Protein AF-A0A290HTB4-F1 (afdb_monomer_lite)

Sequence (176 aa):
MSSVKIPLIHELYLEAERIEIPENRIIPTEVSNYGKVLKAQLLVKSRDHFILEAISWGNTRLVSGFFIHHFHEIIIAYVHNRLRSEQEHLILNKKEGYGVKLYYGKIKEHDLLMEVYDLKTNSFVFTQSFSKLECCIIVRVLNNYLHKGEIKEEDYFPGDVKCNYSGKSFTLRIPE

Foldseek 3Di:
DDWDWDDLDDQKTWTWDWDFPPAWDWAQPDADPVGHRPDTDIPHRDPTAIATAAIARNPATADGFPCLVVVLVVLVCLLVVNADQVDKWWKDQLVVQWHKIWHADPDDARWIWIWIGGNVVRDTHTDDTHHSVSSVSSNVVSVVNVVRYHGDHDPDDWDRIWTDRPNDIDTDDDDD

Structure (mmCIF, N/CA/C/O backbone):
data_AF-A0A290HTB4-F1
#
_entry.id   AF-A0A290HTB4-F1
#
loop_
_atom_site.group_PDB
_atom_site.id
_atom_site.type_symbol
_atom_site.label_atom_id
_atom_site.label_alt_id
_atom_site.label_comp_id
_atom_site.label_asym_id
_atom_site.label_entity_id
_atom_site.label_seq_id
_atom_site.pdbx_PDB_ins_code
_atom_site.Cartn_x
_atom_site.Cartn_y
_atom_site.Cartn_z
_atom_site.occupancy
_atom_site.B_iso_or_equiv
_atom_site.auth_seq_id
_atom_site.auth_comp_id
_atom_site.auth_asym_id
_atom_site.auth_atom_id
_atom_site.pdbx_PDB_model_num
ATOM 1 N N . MET A 1 1 ? 12.985 -11.654 -14.225 1.00 55.59 1 MET A N 1
ATOM 2 C CA . MET A 1 1 ? 13.421 -10.452 -13.485 1.00 55.59 1 MET A CA 1
ATOM 3 C C . MET A 1 1 ? 13.142 -10.697 -12.008 1.00 55.59 1 MET A C 1
ATOM 5 O O . MET A 1 1 ? 12.208 -11.432 -11.715 1.00 55.59 1 MET A O 1
ATOM 9 N N . SER A 1 2 ? 13.987 -10.220 -11.091 1.00 69.25 2 SER A N 1
ATOM 10 C CA . SER A 1 2 ? 13.800 -10.440 -9.648 1.00 69.25 2 SER A CA 1
ATOM 11 C C . SER A 1 2 ? 13.013 -9.283 -9.033 1.00 69.25 2 SER A C 1
ATOM 13 O O . SER A 1 2 ? 13.444 -8.136 -9.160 1.00 69.25 2 SER A O 1
ATOM 15 N N . SER A 1 3 ? 11.904 -9.585 -8.354 1.00 84.00 3 SER A N 1
ATOM 16 C CA . SER A 1 3 ? 11.158 -8.597 -7.566 1.00 84.00 3 SER A CA 1
ATOM 17 C C . SER A 1 3 ? 12.040 -8.066 -6.427 1.00 84.00 3 SER A C 1
ATOM 19 O O . SER A 1 3 ? 12.763 -8.825 -5.773 1.00 84.00 3 SER A O 1
ATOM 21 N N . VAL A 1 4 ? 12.027 -6.752 -6.224 1.00 89.75 4 VAL A N 1
ATOM 22 C CA . VAL A 1 4 ? 12.734 -6.037 -5.162 1.00 89.75 4 VAL A CA 1
ATOM 23 C C . VAL A 1 4 ? 11.735 -5.562 -4.110 1.00 89.75 4 VAL A C 1
ATOM 25 O O . VAL A 1 4 ? 10.663 -5.058 -4.437 1.00 89.75 4 VAL A O 1
ATOM 28 N N . LYS A 1 5 ? 12.105 -5.695 -2.831 1.00 92.50 5 LYS A N 1
ATOM 29 C CA . LYS A 1 5 ? 11.347 -5.138 -1.702 1.00 92.50 5 LYS A CA 1
ATOM 30 C C . LYS A 1 5 ? 11.944 -3.801 -1.296 1.00 92.50 5 LYS A C 1
ATOM 32 O O . LYS A 1 5 ? 13.036 -3.739 -0.733 1.00 92.50 5 LYS A O 1
ATOM 37 N N . ILE A 1 6 ? 11.226 -2.729 -1.590 1.00 93.06 6 ILE A N 1
ATOM 38 C CA . ILE A 1 6 ? 11.621 -1.363 -1.269 1.00 93.06 6 ILE A CA 1
ATOM 39 C C . ILE A 1 6 ? 10.981 -0.990 0.075 1.00 93.06 6 ILE A C 1
ATOM 41 O O . ILE A 1 6 ? 9.754 -0.966 0.163 1.00 93.06 6 ILE A O 1
ATOM 45 N N . PRO A 1 7 ? 11.755 -0.692 1.131 1.00 93.81 7 PRO A N 1
ATOM 46 C CA . PRO A 1 7 ? 11.183 -0.342 2.427 1.00 93.81 7 PRO A CA 1
ATOM 47 C C . PRO A 1 7 ? 10.454 1.004 2.358 1.00 93.81 7 PRO A C 1
ATOM 49 O O . PRO A 1 7 ? 11.027 2.010 1.933 1.00 93.81 7 PRO A O 1
ATOM 52 N N . LEU A 1 8 ? 9.196 1.021 2.803 1.00 94.44 8 LEU A N 1
ATOM 53 C CA . LEU A 1 8 ? 8.434 2.246 3.041 1.00 94.44 8 LEU A CA 1
ATOM 54 C C . LEU A 1 8 ? 8.674 2.729 4.476 1.00 94.44 8 LEU A C 1
ATOM 56 O O . LEU A 1 8 ? 9.119 3.860 4.671 1.00 94.44 8 LEU A O 1
ATOM 60 N N . ILE A 1 9 ? 8.418 1.863 5.463 1.00 93.81 9 ILE A N 1
ATOM 61 C CA . ILE A 1 9 ? 8.751 2.034 6.887 1.00 93.81 9 ILE A CA 1
ATOM 62 C C . ILE A 1 9 ? 8.526 0.710 7.633 1.00 93.81 9 ILE A C 1
ATOM 64 O O . ILE A 1 9 ? 7.659 -0.054 7.225 1.00 93.81 9 I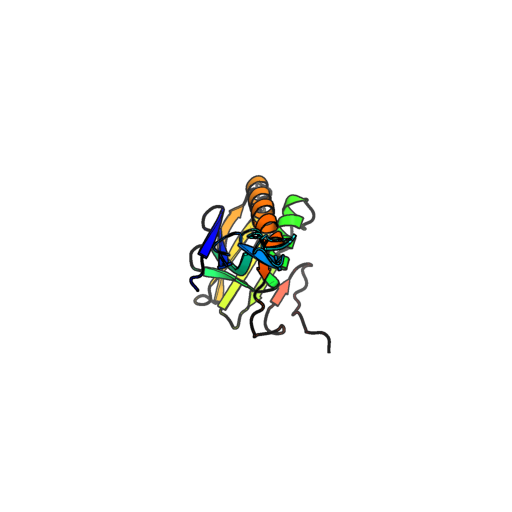LE A O 1
ATOM 68 N N . HIS A 1 10 ? 9.224 0.450 8.745 1.00 92.19 10 HIS A N 1
ATOM 69 C CA . HIS A 1 10 ? 9.074 -0.800 9.516 1.00 92.19 10 HIS A CA 1
ATOM 70 C C . HIS A 1 10 ? 9.180 -2.031 8.598 1.00 92.19 10 HIS A C 1
ATOM 72 O O . HIS A 1 10 ? 10.113 -2.117 7.800 1.00 92.19 10 HIS A O 1
ATOM 78 N N . GLU A 1 11 ? 8.216 -2.951 8.678 1.00 94.81 11 GLU A N 1
ATOM 79 C CA . GLU A 1 11 ? 8.077 -4.093 7.770 1.00 94.81 11 GLU A CA 1
ATOM 80 C C . GLU A 1 11 ? 7.132 -3.808 6.588 1.00 94.81 11 GLU A C 1
ATOM 82 O O . GLU A 1 11 ? 6.740 -4.731 5.880 1.00 94.81 11 GLU A O 1
ATOM 87 N N . LEU A 1 12 ? 6.739 -2.554 6.353 1.00 97.50 12 LEU A N 1
ATOM 88 C CA . LEU A 1 12 ? 5.937 -2.165 5.196 1.00 97.50 12 LEU A CA 1
ATOM 89 C C . LEU A 1 12 ? 6.849 -1.991 3.975 1.00 97.50 12 LEU A C 1
ATOM 91 O O . LEU A 1 12 ? 7.690 -1.086 3.938 1.00 97.50 12 LEU A O 1
ATOM 95 N N . TYR A 1 13 ? 6.651 -2.821 2.956 1.00 97.50 13 TYR A N 1
ATOM 96 C CA . TYR A 1 13 ? 7.434 -2.825 1.724 1.00 97.50 13 TYR A CA 1
ATOM 97 C C . TYR A 1 13 ? 6.566 -2.529 0.500 1.00 97.50 13 TYR A C 1
ATOM 99 O O . TYR A 1 13 ? 5.399 -2.906 0.430 1.00 97.50 13 TYR A O 1
ATOM 107 N N . LEU A 1 14 ? 7.174 -1.879 -0.488 1.00 95.94 14 LEU A N 1
ATOM 108 C CA . LEU A 1 14 ? 6.699 -1.810 -1.863 1.00 95.94 14 LEU A CA 1
ATOM 109 C C . LEU A 1 14 ? 7.435 -2.887 -2.671 1.00 95.94 14 LEU A C 1
ATOM 111 O O . LEU A 1 14 ? 8.662 -2.855 -2.773 1.00 95.94 14 LEU A O 1
ATOM 115 N N . GLU A 1 15 ? 6.690 -3.845 -3.210 1.00 94.94 15 GLU A N 1
ATOM 116 C CA . GLU A 1 15 ? 7.184 -4.889 -4.109 1.00 94.94 15 GLU A CA 1
ATOM 117 C C . GLU A 1 15 ? 7.177 -4.349 -5.537 1.00 94.94 15 GLU A C 1
ATOM 119 O O . GLU A 1 15 ? 6.158 -3.831 -6.004 1.00 94.94 15 GLU A O 1
ATOM 124 N N . ALA A 1 16 ? 8.314 -4.433 -6.220 1.00 92.62 16 ALA A N 1
ATOM 125 C CA . ALA A 1 16 ? 8.442 -3.936 -7.582 1.00 92.62 16 ALA A CA 1
ATOM 126 C C . ALA A 1 16 ? 9.468 -4.731 -8.388 1.00 92.62 16 ALA A C 1
ATOM 128 O O . ALA A 1 16 ? 10.458 -5.206 -7.843 1.00 92.62 16 ALA A O 1
ATOM 129 N N . GLU A 1 17 ? 9.320 -4.792 -9.705 1.00 89.38 17 GLU A N 1
ATOM 130 C CA . GLU A 1 17 ? 10.419 -5.166 -10.592 1.00 89.38 17 GLU A CA 1
ATOM 131 C C . GLU A 1 17 ? 11.222 -3.909 -10.949 1.00 89.38 17 GLU A C 1
ATOM 133 O O . GLU A 1 17 ? 10.670 -2.907 -11.410 1.00 89.38 17 GLU A O 1
ATOM 138 N N . ARG A 1 18 ? 12.542 -3.939 -10.735 1.00 80.81 18 ARG A N 1
ATOM 139 C CA . ARG A 1 18 ? 13.428 -2.842 -11.144 1.00 80.81 18 ARG A CA 1
ATOM 140 C C . ARG A 1 18 ? 13.915 -3.086 -12.567 1.00 80.81 18 ARG A C 1
ATOM 142 O O . ARG A 1 18 ? 14.639 -4.051 -12.813 1.00 80.81 18 ARG A O 1
ATOM 149 N N . ILE A 1 19 ? 13.577 -2.180 -13.478 1.00 69.31 19 ILE A N 1
ATOM 150 C CA . ILE A 1 19 ? 14.121 -2.164 -14.834 1.00 69.31 19 ILE A CA 1
ATOM 151 C C . ILE A 1 19 ? 15.304 -1.199 -14.850 1.00 69.31 19 ILE A C 1
ATOM 153 O O . ILE A 1 19 ? 15.148 0.024 -14.879 1.00 69.31 19 ILE A O 1
ATOM 157 N N . GLU A 1 20 ? 16.512 -1.758 -14.809 1.00 63.22 20 GLU A N 1
ATOM 158 C CA . GLU A 1 20 ? 17.732 -0.985 -15.018 1.00 63.22 20 GLU A CA 1
ATOM 159 C C . GLU A 1 20 ? 17.990 -0.817 -16.519 1.00 63.22 20 GLU A C 1
ATOM 161 O O . GLU A 1 20 ? 18.177 -1.792 -17.245 1.00 63.22 20 GLU A O 1
ATOM 166 N N . ILE A 1 21 ? 18.051 0.432 -16.986 1.00 60.88 21 ILE A N 1
ATOM 167 C CA . ILE A 1 21 ? 18.647 0.745 -18.288 1.00 60.88 21 ILE A CA 1
ATOM 168 C C . ILE A 1 21 ? 20.165 0.846 -18.060 1.00 60.88 21 ILE A C 1
ATOM 170 O O . ILE A 1 21 ? 20.589 1.705 -17.275 1.00 60.88 21 ILE A O 1
ATOM 174 N N . PRO A 1 22 ? 20.990 -0.024 -18.678 1.00 55.06 22 PRO A N 1
ATOM 175 C CA . PRO A 1 22 ? 22.385 -0.178 -18.280 1.00 55.06 22 PRO A CA 1
ATOM 176 C C . PRO A 1 22 ? 23.208 1.101 -18.477 1.00 55.06 22 PRO A C 1
ATOM 178 O O . PRO A 1 22 ? 23.829 1.550 -17.517 1.00 55.06 22 PRO A O 1
ATOM 181 N N . GLU A 1 23 ? 23.163 1.756 -19.646 1.00 62.62 23 GLU A N 1
ATOM 182 C CA . GLU A 1 23 ? 24.004 2.936 -19.918 1.00 62.62 23 GLU A CA 1
ATOM 183 C C . GLU A 1 23 ? 23.367 3.952 -20.882 1.00 62.62 23 GLU A C 1
ATOM 185 O O . GLU A 1 23 ? 22.561 3.598 -21.746 1.00 62.62 23 GLU A O 1
ATOM 190 N N . ASN A 1 24 ? 23.771 5.226 -20.748 1.00 66.38 24 ASN A N 1
ATOM 191 C CA . ASN A 1 24 ? 23.500 6.261 -21.750 1.00 66.38 24 ASN A CA 1
ATOM 192 C C . ASN A 1 24 ? 24.174 5.863 -23.070 1.00 66.38 24 ASN A C 1
ATOM 194 O O . ASN A 1 24 ? 25.380 5.618 -23.089 1.00 66.38 24 ASN A O 1
ATOM 198 N N . ARG A 1 25 ? 23.446 5.880 -24.187 1.00 74.25 25 ARG A N 1
ATOM 199 C CA . ARG A 1 25 ? 24.002 5.576 -25.509 1.00 74.25 25 ARG A CA 1
ATOM 200 C C . ARG A 1 25 ? 23.766 6.724 -26.476 1.00 74.25 25 ARG A C 1
ATOM 202 O O . ARG A 1 25 ? 22.645 7.189 -26.650 1.00 74.25 25 ARG A O 1
ATOM 209 N N . ILE A 1 26 ? 24.824 7.148 -27.157 1.00 76.38 26 ILE A N 1
ATOM 210 C CA . ILE A 1 26 ? 24.718 8.043 -28.310 1.00 76.38 26 ILE A CA 1
ATOM 211 C C . ILE A 1 26 ? 24.569 7.159 -29.546 1.00 76.38 26 ILE A C 1
ATOM 213 O O . ILE A 1 26 ? 25.462 6.369 -29.854 1.00 76.38 26 ILE A O 1
ATOM 217 N N . ILE A 1 27 ? 23.439 7.268 -30.238 1.00 82.25 27 ILE A N 1
ATOM 218 C CA . ILE A 1 27 ? 23.210 6.601 -31.520 1.00 82.25 27 ILE A CA 1
ATOM 219 C C . ILE A 1 27 ? 23.362 7.657 -32.616 1.00 82.25 27 ILE A C 1
ATOM 221 O O . ILE A 1 27 ? 22.513 8.545 -32.707 1.00 82.25 27 ILE A O 1
ATOM 225 N N . PRO A 1 28 ? 24.423 7.605 -33.440 1.00 84.12 28 PRO A N 1
ATOM 226 C CA . PRO A 1 28 ? 24.541 8.476 -34.601 1.00 84.12 28 PRO A CA 1
ATOM 227 C C . PRO A 1 28 ? 23.338 8.280 -35.525 1.00 84.12 28 PRO A C 1
ATOM 229 O O . PRO A 1 28 ? 23.045 7.162 -35.937 1.00 84.12 28 PRO A O 1
ATOM 232 N N . THR A 1 29 ? 22.645 9.366 -35.841 1.00 85.75 29 THR A N 1
ATOM 233 C CA . THR A 1 29 ? 21.538 9.385 -36.807 1.00 85.75 29 THR A CA 1
ATOM 234 C C . THR A 1 29 ? 21.974 9.981 -38.141 1.00 85.75 29 THR A C 1
ATOM 236 O O . THR A 1 29 ? 21.335 9.739 -39.158 1.00 85.75 29 THR A O 1
ATOM 239 N N . GLU A 1 30 ? 23.086 10.719 -38.157 1.00 89.44 30 GLU A N 1
ATOM 240 C CA . GLU A 1 30 ? 23.691 11.271 -39.364 1.00 89.44 30 GLU A CA 1
ATOM 241 C C . GLU A 1 30 ? 25.215 11.307 -39.206 1.00 89.44 30 GLU A C 1
ATOM 243 O O . GLU A 1 30 ? 25.734 11.801 -38.199 1.00 89.44 30 GLU A O 1
ATOM 248 N N . VAL A 1 31 ? 25.944 10.794 -40.198 1.00 82.94 31 VAL A N 1
ATOM 249 C CA . VAL A 1 31 ? 27.413 10.730 -40.211 1.00 82.94 31 VAL A CA 1
ATOM 250 C C . VAL A 1 31 ? 27.912 11.295 -41.539 1.00 82.94 31 VAL A C 1
ATOM 252 O O . VAL A 1 31 ? 27.332 11.024 -42.586 1.00 82.94 31 VAL A O 1
ATOM 255 N N . SER A 1 32 ? 28.970 12.104 -41.504 1.00 85.81 32 SER A N 1
ATOM 256 C CA . SER A 1 32 ? 29.587 12.670 -42.703 1.00 85.81 32 SER A CA 1
ATOM 257 C C . SER A 1 32 ? 30.335 11.610 -43.514 1.00 85.81 32 SER A C 1
ATOM 259 O O . SER A 1 32 ? 30.724 10.564 -42.995 1.00 85.81 32 SER A O 1
ATOM 261 N N . ASN A 1 33 ? 30.662 11.943 -44.766 1.00 81.81 33 ASN A N 1
ATOM 262 C CA . ASN A 1 33 ? 31.468 11.100 -45.661 1.00 81.81 33 ASN A CA 1
ATOM 263 C C . ASN A 1 33 ? 32.876 10.767 -45.118 1.00 81.81 33 ASN A C 1
ATOM 265 O O . ASN A 1 33 ? 33.537 9.878 -45.643 1.00 81.81 33 ASN A O 1
ATOM 269 N N . TYR A 1 34 ? 33.334 11.463 -44.071 1.00 87.12 34 TYR A N 1
ATOM 270 C CA . TYR A 1 34 ? 34.625 11.242 -43.407 1.00 87.12 34 TYR A CA 1
ATOM 271 C C . TYR A 1 34 ? 34.479 10.574 -42.028 1.00 87.12 34 TYR A C 1
ATOM 273 O O . TYR A 1 34 ? 35.409 10.601 -41.226 1.00 87.12 34 TYR A O 1
ATOM 281 N N . GLY A 1 35 ? 33.303 10.020 -41.711 1.00 77.81 35 GLY A N 1
ATOM 282 C CA . GLY A 1 35 ? 33.051 9.298 -40.460 1.00 77.81 35 GLY A CA 1
ATOM 283 C C . GLY A 1 35 ? 32.764 10.185 -39.244 1.00 77.81 35 GLY A C 1
ATOM 284 O O . GLY A 1 35 ? 32.670 9.683 -38.126 1.00 77.81 35 GLY A O 1
ATOM 285 N N . LYS A 1 36 ? 32.599 11.503 -39.425 1.00 86.25 36 LYS A N 1
ATOM 286 C CA . LYS A 1 36 ? 32.270 12.418 -38.322 1.00 86.25 36 LYS A CA 1
ATOM 287 C C . LYS A 1 36 ? 30.765 12.403 -38.066 1.00 86.25 36 LYS A C 1
ATOM 289 O O . LYS A 1 36 ? 29.993 12.694 -38.972 1.00 86.25 36 LYS A O 1
ATOM 294 N N . VAL A 1 37 ? 30.344 12.119 -36.835 1.00 83.44 37 VAL A N 1
ATOM 295 C CA . VAL A 1 37 ? 28.930 12.203 -36.430 1.00 83.44 37 VAL A CA 1
ATOM 296 C C . VAL A 1 37 ? 28.446 13.652 -36.570 1.00 83.44 37 VAL A C 1
ATOM 298 O O . VAL A 1 37 ? 29.007 14.554 -35.948 1.00 83.44 37 VAL A O 1
ATOM 301 N N . LEU A 1 38 ? 27.438 13.874 -37.414 1.00 86.44 38 LEU A N 1
ATOM 302 C CA . LEU A 1 38 ? 26.816 15.179 -37.669 1.00 86.44 38 LEU A CA 1
ATOM 303 C C . LEU A 1 38 ? 25.557 15.374 -36.818 1.00 86.44 38 LEU A C 1
ATOM 305 O O . LEU A 1 38 ? 25.329 16.468 -36.303 1.00 86.44 38 LEU A O 1
ATOM 309 N N . LYS A 1 39 ? 24.771 14.308 -36.629 1.00 84.75 39 LYS A N 1
ATOM 310 C CA . LYS A 1 39 ? 23.633 14.260 -35.704 1.00 84.75 39 LYS A CA 1
ATOM 311 C C . LYS A 1 39 ? 23.599 12.923 -34.983 1.00 84.75 39 LYS A C 1
ATOM 313 O O . LYS A 1 39 ? 23.982 11.889 -35.531 1.00 84.75 39 LYS A O 1
ATOM 318 N N . ALA A 1 40 ? 23.118 12.946 -33.750 1.00 85.75 40 ALA A N 1
ATOM 319 C CA . ALA A 1 40 ? 22.896 11.747 -32.969 1.00 85.75 40 ALA A CA 1
ATOM 320 C C . ALA A 1 40 ? 21.645 11.885 -32.110 1.00 85.75 40 ALA A C 1
ATOM 322 O O . ALA A 1 40 ? 21.278 12.983 -31.690 1.00 85.75 40 ALA A O 1
ATOM 323 N N . GLN A 1 41 ? 21.026 10.750 -31.821 1.00 79.12 41 GLN A N 1
ATOM 324 C CA . GLN A 1 41 ? 20.036 10.616 -30.773 1.00 79.12 41 GLN A CA 1
ATOM 325 C C . GLN A 1 41 ? 20.750 10.205 -29.486 1.00 79.12 41 GLN A C 1
ATOM 327 O O . GLN A 1 41 ? 21.478 9.211 -29.449 1.00 79.12 41 GLN A O 1
ATOM 332 N N . LEU A 1 42 ? 20.547 10.978 -28.423 1.00 76.38 42 LEU A N 1
ATOM 333 C CA . LEU A 1 42 ? 21.003 10.616 -27.090 1.00 76.38 42 LEU A CA 1
ATOM 334 C C . LEU A 1 42 ? 19.921 9.762 -26.425 1.00 76.38 42 LEU A C 1
ATOM 336 O O . LEU A 1 42 ? 18.880 10.276 -26.020 1.00 76.38 42 LEU A O 1
ATOM 340 N N . LEU A 1 43 ? 20.173 8.462 -26.299 1.00 63.12 43 LEU A N 1
ATOM 341 C CA . LEU A 1 43 ? 19.429 7.606 -25.385 1.00 63.12 43 LEU A CA 1
ATOM 342 C C . LEU A 1 43 ? 20.018 7.813 -23.996 1.00 63.12 43 LEU A C 1
ATOM 344 O O . LEU A 1 43 ? 21.031 7.218 -23.633 1.00 63.12 43 LEU A O 1
ATOM 348 N N . VAL A 1 44 ? 19.417 8.714 -23.232 1.00 64.75 44 VAL A N 1
ATOM 349 C CA . VAL A 1 44 ? 19.750 8.867 -21.818 1.00 64.75 44 VAL A CA 1
ATOM 350 C C . VAL A 1 44 ? 19.109 7.700 -21.074 1.00 64.75 44 VAL A C 1
ATOM 352 O O . VAL A 1 44 ? 17.929 7.425 -21.281 1.00 64.75 44 VAL A O 1
ATOM 355 N N . LYS A 1 45 ? 19.861 7.050 -20.186 1.00 63.41 45 LYS A N 1
ATOM 356 C CA . LYS A 1 45 ? 19.355 6.314 -19.031 1.00 63.41 45 LYS A CA 1
ATOM 357 C C . LYS A 1 45 ? 18.383 7.236 -18.308 1.00 63.41 45 LYS A C 1
ATOM 359 O O . LYS A 1 45 ? 18.767 8.053 -17.469 1.00 63.41 45 LYS A O 1
ATOM 364 N N . SER A 1 46 ? 17.112 7.160 -18.680 1.00 61.34 46 SER A N 1
ATOM 365 C CA . SER A 1 46 ? 16.066 7.721 -17.851 1.00 61.34 46 SER A CA 1
ATOM 366 C C . SER A 1 46 ? 16.091 6.967 -16.527 1.00 61.34 46 SER A C 1
ATOM 368 O O . SER A 1 46 ? 16.570 5.834 -16.452 1.00 61.34 46 SER A O 1
ATOM 370 N N . ARG A 1 47 ? 15.652 7.660 -15.476 1.00 60.09 47 ARG A N 1
ATOM 371 C CA . ARG A 1 47 ? 15.591 7.181 -14.089 1.00 60.09 47 ARG A CA 1
ATOM 372 C C . ARG A 1 47 ? 15.170 5.713 -14.027 1.00 60.09 47 ARG A C 1
ATOM 374 O O . ARG A 1 47 ? 14.367 5.295 -14.854 1.00 60.09 47 ARG A O 1
ATOM 381 N N . ASP A 1 48 ? 15.681 4.992 -13.025 1.00 65.56 48 ASP A N 1
ATOM 382 C CA . ASP A 1 48 ? 15.223 3.638 -12.705 1.00 65.56 48 ASP A CA 1
ATOM 383 C C . ASP A 1 48 ? 13.7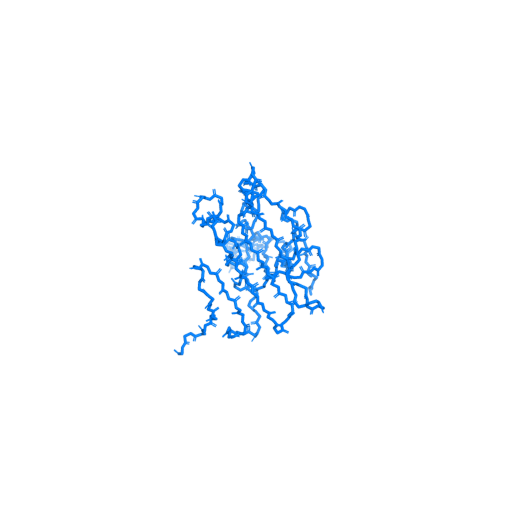01 3.569 -12.846 1.00 65.56 48 ASP A C 1
ATOM 385 O O . ASP A 1 48 ? 12.982 4.319 -12.175 1.00 65.56 48 ASP A O 1
ATOM 389 N N . HIS A 1 49 ? 13.247 2.731 -13.774 1.00 77.56 49 HIS A N 1
ATOM 390 C CA . HIS A 1 49 ? 11.836 2.484 -13.991 1.00 77.56 49 HIS A CA 1
ATOM 391 C C . HIS A 1 49 ? 11.442 1.296 -13.120 1.00 77.56 49 HIS A C 1
ATOM 393 O O . HIS A 1 49 ? 12.159 0.292 -13.056 1.00 77.56 49 HIS A O 1
ATOM 399 N N . PHE A 1 50 ? 10.320 1.428 -12.425 1.00 85.44 50 PHE A N 1
ATOM 400 C CA . PHE A 1 50 ? 9.809 0.394 -11.537 1.00 85.44 50 PHE A CA 1
ATOM 401 C C . PHE A 1 50 ? 8.468 -0.095 -12.059 1.00 85.44 50 PHE A C 1
ATOM 403 O O . PHE A 1 50 ? 7.587 0.714 -12.327 1.00 85.44 50 PHE A O 1
ATOM 410 N N . ILE A 1 51 ? 8.302 -1.406 -12.149 1.00 90.25 51 ILE A N 1
ATOM 411 C CA . ILE A 1 51 ? 6.986 -2.015 -12.310 1.00 90.25 51 ILE A CA 1
ATOM 412 C C . ILE A 1 51 ? 6.503 -2.362 -10.905 1.00 90.25 51 ILE A C 1
ATOM 414 O O . ILE A 1 51 ? 7.038 -3.270 -10.277 1.00 90.25 51 ILE A O 1
ATOM 418 N N . LEU A 1 52 ? 5.558 -1.593 -10.377 1.00 93.44 52 LEU A N 1
ATOM 419 C CA . LEU A 1 52 ? 5.035 -1.742 -9.022 1.00 93.44 52 LEU A CA 1
ATOM 420 C C . LEU A 1 52 ? 4.024 -2.886 -8.986 1.00 93.44 52 LEU A C 1
ATOM 422 O O . LEU A 1 52 ? 3.054 -2.873 -9.738 1.00 93.44 52 LEU A O 1
ATOM 426 N N . GLU A 1 53 ? 4.238 -3.857 -8.106 1.00 92.75 53 GLU A N 1
ATOM 427 C CA . GLU A 1 53 ? 3.432 -5.079 -8.055 1.00 92.75 53 GLU A CA 1
ATOM 428 C C . GLU A 1 53 ? 2.457 -5.055 -6.878 1.00 92.75 53 GLU A C 1
ATOM 430 O O . GLU A 1 53 ? 1.258 -5.282 -7.043 1.00 92.75 53 GLU A O 1
ATOM 435 N N . ALA A 1 54 ? 2.963 -4.774 -5.676 1.00 94.75 54 ALA A N 1
ATOM 436 C CA . ALA A 1 54 ? 2.183 -4.873 -4.452 1.00 94.75 54 ALA A CA 1
ATOM 437 C C . ALA A 1 54 ? 2.749 -4.017 -3.317 1.00 94.75 54 ALA A C 1
ATOM 439 O O . ALA A 1 54 ? 3.906 -3.604 -3.330 1.00 94.75 54 ALA A O 1
ATOM 440 N N . ILE A 1 55 ? 1.935 -3.805 -2.286 1.00 96.94 55 ILE A N 1
ATOM 441 C CA . ILE A 1 55 ? 2.406 -3.398 -0.961 1.00 96.94 55 ILE A CA 1
ATOM 442 C C . ILE A 1 55 ? 2.256 -4.598 -0.031 1.00 96.94 55 ILE A C 1
ATOM 444 O O . ILE A 1 55 ? 1.208 -5.250 -0.023 1.00 96.94 55 ILE A O 1
ATOM 448 N N . SER A 1 56 ? 3.288 -4.881 0.757 1.00 97.00 56 SER A N 1
ATOM 449 C CA . SER A 1 56 ? 3.325 -5.987 1.715 1.00 97.00 56 SER A CA 1
ATOM 450 C C . SER A 1 56 ? 3.733 -5.534 3.113 1.00 97.00 56 SER A C 1
ATOM 452 O O . SER A 1 56 ? 4.427 -4.535 3.285 1.00 97.00 56 SER A O 1
ATOM 454 N N . TRP A 1 57 ? 3.293 -6.286 4.121 1.00 96.56 57 TRP A N 1
ATOM 455 C CA . TRP A 1 57 ? 3.821 -6.244 5.479 1.00 96.56 57 TRP A CA 1
ATOM 456 C C . TRP A 1 57 ? 4.612 -7.528 5.742 1.00 96.56 57 TRP A C 1
ATOM 458 O O . TRP A 1 57 ? 4.046 -8.627 5.749 1.00 96.56 57 TRP A O 1
ATOM 468 N N . GLY A 1 58 ? 5.929 -7.417 5.896 1.00 93.81 58 GLY A N 1
ATOM 469 C CA . GLY A 1 58 ? 6.832 -8.562 5.962 1.00 93.81 58 GLY A CA 1
ATOM 470 C C . GLY A 1 58 ? 6.767 -9.392 4.675 1.00 93.81 58 GLY A C 1
ATOM 471 O O . GLY A 1 58 ? 7.245 -8.979 3.615 1.00 93.81 58 GLY A O 1
ATOM 472 N N . ASN A 1 59 ? 6.167 -10.581 4.765 1.00 91.75 59 ASN A N 1
ATOM 473 C CA . ASN A 1 59 ? 5.909 -11.469 3.623 1.00 91.75 59 ASN A CA 1
ATOM 474 C C . ASN A 1 59 ? 4.424 -11.565 3.246 1.00 91.75 59 ASN A C 1
ATOM 476 O O . ASN A 1 59 ? 4.074 -12.325 2.345 1.00 91.75 59 ASN A O 1
ATOM 480 N N . THR A 1 60 ? 3.558 -10.809 3.919 1.00 93.69 60 THR A N 1
ATOM 481 C CA . THR A 1 60 ? 2.116 -10.824 3.687 1.00 93.69 60 THR A CA 1
ATOM 482 C C . THR A 1 60 ? 1.739 -9.689 2.753 1.00 93.69 60 THR A C 1
ATOM 484 O O . THR A 1 60 ? 1.972 -8.520 3.056 1.00 93.69 60 THR A O 1
ATOM 487 N N . ARG A 1 61 ? 1.135 -10.015 1.612 1.00 94.06 61 ARG A N 1
ATOM 488 C CA . ARG A 1 61 ? 0.598 -9.013 0.687 1.00 94.06 61 ARG A CA 1
ATOM 489 C C . ARG A 1 61 ? -0.581 -8.279 1.331 1.00 94.06 61 ARG A C 1
ATOM 491 O O . ARG A 1 61 ? -1.392 -8.896 2.012 1.00 94.06 61 ARG A O 1
ATOM 498 N N . LEU A 1 62 ? -0.668 -6.969 1.121 1.00 95.50 62 LEU A N 1
ATOM 499 C CA . LEU A 1 62 ? -1.764 -6.121 1.602 1.00 95.50 62 LEU A CA 1
ATOM 500 C C . LEU A 1 62 ? -2.691 -5.728 0.454 1.00 95.50 62 LEU A C 1
ATOM 502 O O . LEU A 1 62 ? -3.905 -5.894 0.548 1.00 95.50 62 LEU A O 1
ATOM 506 N N . VAL A 1 63 ? -2.098 -5.201 -0.619 1.00 93.50 63 VAL A N 1
ATOM 507 C CA . VAL A 1 63 ? -2.773 -4.731 -1.836 1.00 93.50 63 VAL A CA 1
ATOM 508 C C . VAL A 1 63 ? -1.859 -4.925 -3.046 1.00 93.50 63 VAL A C 1
ATOM 510 O O . VAL A 1 63 ? -0.637 -4.932 -2.891 1.00 93.50 63 VAL A O 1
ATOM 513 N N . SER A 1 64 ? -2.435 -5.033 -4.239 1.00 92.25 64 SER A N 1
ATOM 514 C CA . SER A 1 64 ? -1.722 -5.099 -5.521 1.00 92.25 64 SER A CA 1
ATOM 515 C C . SER A 1 64 ? -2.492 -4.374 -6.625 1.00 92.25 64 SER A C 1
ATOM 517 O O . SER A 1 64 ? -3.630 -3.939 -6.411 1.00 92.25 64 SER A O 1
ATOM 519 N N . GLY A 1 65 ? -1.848 -4.186 -7.781 1.00 88.88 65 GLY A N 1
ATOM 520 C CA . GLY A 1 65 ? -2.435 -3.486 -8.926 1.00 88.88 65 GLY A CA 1
ATOM 521 C C . GLY A 1 65 ? -2.930 -2.085 -8.561 1.00 88.88 65 GLY A C 1
ATOM 522 O O . GLY A 1 65 ? -2.366 -1.411 -7.687 1.00 88.88 65 GLY A O 1
ATOM 523 N N . PHE A 1 66 ? -4.021 -1.643 -9.187 1.00 87.81 66 PHE A N 1
ATOM 524 C CA . PHE A 1 66 ? -4.589 -0.316 -8.928 1.00 87.81 66 PHE A CA 1
ATOM 525 C C . PHE A 1 66 ? -4.966 -0.053 -7.452 1.00 87.81 66 PHE A C 1
ATOM 527 O O . PHE A 1 66 ? -5.044 1.104 -7.030 1.00 87.81 66 PHE A O 1
ATOM 534 N N . PHE A 1 67 ? -5.146 -1.085 -6.615 1.00 91.00 67 PHE A N 1
ATOM 535 C CA . PHE A 1 67 ? -5.429 -0.912 -5.182 1.00 91.00 67 PHE A CA 1
ATOM 536 C C . PHE A 1 67 ? -4.263 -0.307 -4.390 1.00 91.00 67 PHE A C 1
ATOM 538 O O . PHE A 1 67 ? -4.480 0.204 -3.286 1.00 91.00 67 PHE A O 1
ATOM 545 N N . ILE A 1 68 ? -3.055 -0.275 -4.959 1.00 93.88 68 ILE A N 1
ATOM 546 C CA . ILE A 1 68 ? -1.929 0.511 -4.436 1.00 93.88 68 ILE A CA 1
ATOM 547 C C . ILE A 1 68 ? -2.303 2.001 -4.363 1.00 93.88 68 ILE A C 1
ATOM 549 O O . ILE A 1 68 ? -2.024 2.651 -3.352 1.00 93.88 68 ILE A O 1
ATOM 553 N N . HIS A 1 69 ? -2.987 2.542 -5.381 1.00 91.44 69 HIS A N 1
ATOM 554 C CA . HIS A 1 69 ? -3.465 3.929 -5.358 1.00 91.44 69 HIS A CA 1
ATOM 555 C C . HIS A 1 69 ? -4.480 4.152 -4.244 1.00 91.44 69 HIS A C 1
ATOM 557 O O . HIS A 1 69 ? -4.357 5.107 -3.484 1.00 91.44 69 HIS A O 1
ATOM 563 N N . HIS A 1 70 ? -5.431 3.238 -4.088 1.00 90.88 70 HIS A N 1
ATOM 564 C CA . HIS A 1 70 ? -6.439 3.342 -3.042 1.00 90.88 70 HIS A CA 1
ATOM 565 C C . HIS A 1 70 ? -5.845 3.296 -1.629 1.00 90.88 70 HIS A C 1
ATOM 567 O O . HIS A 1 70 ? -6.250 4.062 -0.755 1.00 90.88 70 HIS A O 1
ATOM 573 N N . PHE A 1 71 ? -4.875 2.410 -1.392 1.00 94.56 71 PHE A N 1
ATOM 574 C CA . PHE A 1 71 ? -4.141 2.374 -0.129 1.00 94.56 71 PHE A CA 1
ATOM 575 C C . PHE A 1 71 ? -3.438 3.711 0.131 1.00 94.56 71 PHE A C 1
ATOM 577 O O . PHE A 1 71 ? -3.562 4.293 1.210 1.00 94.56 71 PHE A O 1
ATOM 584 N N . HIS A 1 72 ? -2.755 4.237 -0.885 1.00 95.25 72 HIS A N 1
ATOM 585 C CA . HIS A 1 72 ? -2.065 5.516 -0.809 1.00 95.25 72 HIS A CA 1
ATOM 586 C C . HIS A 1 72 ? -3.016 6.693 -0.526 1.00 95.25 72 HIS A C 1
ATOM 588 O O . HIS A 1 72 ? -2.709 7.539 0.315 1.00 95.25 72 HIS A O 1
ATOM 594 N N . GLU A 1 73 ? -4.191 6.725 -1.157 1.00 92.25 73 GLU A N 1
ATOM 595 C CA . GLU A 1 73 ? -5.226 7.740 -0.932 1.00 92.25 73 GLU A CA 1
ATOM 596 C C . GLU A 1 73 ? -5.741 7.752 0.508 1.00 92.25 73 GLU A C 1
ATOM 598 O O . GLU A 1 73 ? -5.914 8.831 1.081 1.00 92.25 73 GLU A O 1
ATOM 603 N N . ILE A 1 74 ? -5.945 6.578 1.120 1.00 93.12 74 ILE A N 1
ATOM 604 C CA . ILE A 1 74 ? -6.355 6.485 2.529 1.00 93.12 74 ILE A CA 1
ATOM 605 C C . ILE A 1 74 ? -5.294 7.141 3.423 1.00 93.12 74 ILE A C 1
ATOM 607 O O . ILE A 1 74 ? -5.630 7.968 4.273 1.00 93.12 74 ILE A O 1
ATOM 611 N N . ILE A 1 75 ? -4.010 6.838 3.208 1.00 94.88 75 ILE A N 1
ATOM 612 C CA . ILE A 1 75 ? -2.922 7.413 4.015 1.00 94.88 75 ILE A CA 1
ATOM 613 C C . ILE A 1 75 ? -2.795 8.925 3.778 1.00 94.88 75 ILE A C 1
ATOM 615 O O . ILE A 1 75 ? -2.643 9.684 4.736 1.00 94.88 75 ILE A O 1
ATOM 619 N N . ILE A 1 76 ? -2.919 9.398 2.534 1.00 94.25 76 ILE A N 1
ATOM 620 C CA . ILE A 1 76 ? -2.961 10.837 2.222 1.00 94.25 76 ILE A CA 1
ATOM 621 C C . ILE A 1 76 ? -4.111 11.508 2.977 1.00 94.25 76 ILE A C 1
ATOM 623 O O . ILE A 1 76 ? -3.919 12.536 3.634 1.00 94.25 76 ILE A O 1
ATOM 627 N N . ALA A 1 77 ? -5.313 10.937 2.910 1.00 91.25 77 ALA A N 1
ATOM 628 C CA . ALA A 1 77 ? -6.475 11.484 3.591 1.00 91.25 77 ALA A CA 1
ATOM 629 C C . ALA A 1 77 ? -6.256 11.536 5.110 1.00 91.25 77 ALA A C 1
ATOM 631 O O . ALA A 1 77 ? -6.627 12.527 5.739 1.00 91.25 77 ALA A O 1
ATOM 632 N N . TYR A 1 78 ? -5.592 10.535 5.691 1.00 91.81 78 TYR A N 1
ATOM 633 C CA . TYR A 1 78 ? -5.223 10.530 7.104 1.00 91.81 78 TYR A CA 1
ATOM 634 C C . TYR A 1 78 ? -4.252 11.674 7.437 1.00 91.81 78 TYR A C 1
ATOM 636 O O . TYR A 1 78 ? -4.521 12.483 8.330 1.00 91.81 78 TYR A O 1
ATOM 644 N N . VAL A 1 79 ? -3.170 11.819 6.663 1.00 92.94 79 VAL A N 1
ATOM 645 C CA . VAL A 1 79 ? -2.174 12.896 6.819 1.00 92.94 79 VAL A CA 1
ATOM 646 C C . VAL A 1 79 ? -2.830 14.280 6.751 1.00 92.94 79 VAL A C 1
ATOM 648 O O . VAL A 1 79 ? -2.481 15.186 7.514 1.00 92.94 79 VAL A O 1
ATOM 651 N N . HIS A 1 80 ? -3.835 14.456 5.899 1.00 91.19 80 HIS A N 1
ATOM 652 C CA . HIS A 1 80 ? -4.557 15.721 5.771 1.00 91.19 80 HIS A CA 1
ATOM 653 C C . HIS A 1 80 ? -5.751 15.878 6.726 1.00 91.19 80 HIS A C 1
ATOM 655 O O . HIS A 1 80 ? -6.492 16.850 6.583 1.00 91.19 80 HIS A O 1
ATOM 661 N N . ASN A 1 81 ? -5.936 14.984 7.708 1.00 87.31 81 ASN A N 1
ATOM 662 C CA . ASN A 1 81 ? -7.086 14.971 8.628 1.00 87.31 81 ASN A CA 1
ATOM 663 C C . ASN A 1 81 ? -8.448 14.944 7.900 1.00 87.31 81 ASN A C 1
ATOM 665 O O . ASN A 1 81 ? -9.412 15.571 8.335 1.00 87.31 81 ASN A O 1
ATOM 669 N N . ARG A 1 82 ? -8.515 14.267 6.751 1.00 85.50 82 ARG A N 1
ATOM 670 C CA . ARG A 1 82 ? -9.716 14.127 5.911 1.00 85.50 82 ARG A CA 1
ATOM 671 C C . ARG A 1 82 ? -10.415 12.779 6.075 1.00 85.50 82 ARG A C 1
ATOM 673 O O . ARG A 1 82 ? -11.506 12.601 5.539 1.00 85.50 82 ARG A O 1
ATOM 680 N N . LEU A 1 83 ? -9.808 11.835 6.793 1.00 82.69 83 LEU A N 1
ATOM 681 C CA . LEU A 1 83 ? -10.474 10.596 7.183 1.00 82.69 83 LEU A CA 1
ATOM 682 C C . LEU A 1 83 ? -11.434 10.843 8.357 1.00 82.69 83 LEU A C 1
ATOM 684 O O . LEU A 1 83 ? -11.194 11.696 9.210 1.00 82.69 83 LEU A O 1
ATOM 688 N N . ARG A 1 84 ? -12.525 10.076 8.415 1.00 79.69 84 ARG A N 1
ATOM 689 C CA . ARG A 1 84 ? -13.503 10.146 9.511 1.00 79.69 84 ARG A CA 1
ATOM 690 C C . ARG A 1 84 ? -13.061 9.237 10.659 1.00 79.69 84 ARG A C 1
ATOM 692 O O . ARG A 1 84 ? -12.766 8.071 10.431 1.00 79.69 84 ARG A O 1
ATOM 699 N N . SER A 1 85 ? -13.070 9.748 11.890 1.00 74.62 85 SER A N 1
ATOM 700 C CA . SER A 1 85 ? -12.575 9.049 13.091 1.00 74.62 85 SER A CA 1
ATOM 701 C C . SER A 1 85 ? -13.309 7.752 13.440 1.00 74.62 85 SER A C 1
ATOM 703 O O . SER A 1 85 ? -12.732 6.870 14.065 1.00 74.62 85 SER A O 1
ATOM 705 N N . GLU A 1 86 ? -14.574 7.620 13.048 1.00 77.12 86 GLU A N 1
ATOM 706 C CA . GLU A 1 86 ? -15.412 6.453 13.367 1.00 77.12 86 GLU A CA 1
ATOM 707 C C . GLU A 1 86 ? -15.460 5.415 12.240 1.00 77.12 86 GLU A C 1
ATOM 709 O O . GLU A 1 86 ? -16.206 4.440 12.322 1.00 77.12 86 GLU A O 1
ATOM 714 N N . GLN A 1 87 ? -14.693 5.623 11.169 1.00 83.50 87 GLN A N 1
ATOM 715 C CA . GLN A 1 87 ? -14.806 4.829 9.958 1.00 83.50 87 GLN A CA 1
ATOM 716 C C . GLN A 1 87 ? -13.600 3.906 9.765 1.00 83.50 87 GLN A C 1
ATOM 718 O O . GLN A 1 87 ? -12.451 4.322 9.896 1.00 83.50 87 GLN A O 1
ATOM 723 N N . GLU A 1 88 ? -13.878 2.652 9.407 1.00 89.00 88 GLU A N 1
ATOM 724 C CA . GLU A 1 88 ? -12.871 1.737 8.875 1.00 89.00 88 GLU A CA 1
ATOM 725 C C . GLU A 1 88 ? -12.744 1.875 7.353 1.00 89.00 88 GLU A C 1
ATOM 727 O O . GLU A 1 88 ? -13.729 2.082 6.633 1.00 89.00 88 GLU A O 1
ATOM 732 N N . HIS A 1 89 ? -11.514 1.733 6.872 1.00 92.06 89 HIS A N 1
ATOM 733 C CA . HIS A 1 89 ? -11.148 1.755 5.466 1.00 92.06 89 HIS A CA 1
ATOM 734 C C . HIS A 1 89 ? -10.595 0.392 5.076 1.00 92.06 89 HIS A C 1
ATOM 736 O O . HIS A 1 89 ? -9.563 -0.027 5.588 1.00 92.06 89 HIS A O 1
ATOM 742 N N . LEU A 1 90 ? -11.307 -0.316 4.202 1.00 93.12 90 LEU A N 1
ATOM 743 C CA . LEU A 1 90 ? -11.044 -1.719 3.878 1.00 93.12 90 LEU A CA 1
ATOM 744 C C . LEU A 1 90 ? -10.678 -1.865 2.406 1.00 93.12 90 LEU A C 1
ATOM 746 O O . LEU A 1 90 ? -11.372 -1.310 1.554 1.00 93.12 90 LEU A O 1
ATOM 750 N N . ILE A 1 91 ? -9.664 -2.679 2.128 1.00 93.31 91 ILE A N 1
ATOM 751 C CA . ILE A 1 91 ? -9.380 -3.255 0.812 1.00 93.31 91 ILE A CA 1
ATOM 752 C C . ILE A 1 91 ? -9.155 -4.752 1.032 1.00 93.31 91 ILE A C 1
ATOM 754 O O . ILE A 1 91 ? -8.205 -5.133 1.711 1.00 93.31 91 ILE A O 1
ATOM 758 N N . LEU A 1 92 ? -10.042 -5.605 0.519 1.00 92.88 92 LEU A N 1
ATOM 759 C CA . LEU A 1 92 ? -9.998 -7.053 0.750 1.00 92.88 92 LEU A CA 1
ATOM 760 C C . LEU A 1 92 ? -10.210 -7.826 -0.546 1.00 92.88 92 LEU A C 1
ATOM 762 O O . LEU A 1 92 ? -11.308 -7.795 -1.104 1.00 92.88 92 LEU A O 1
ATOM 766 N N . ASN A 1 93 ? -9.203 -8.592 -0.954 1.00 89.81 93 ASN A N 1
ATOM 767 C CA . ASN A 1 93 ? -9.327 -9.610 -1.985 1.00 89.81 93 ASN A CA 1
ATOM 768 C C . ASN A 1 93 ? -9.433 -10.984 -1.314 1.00 89.81 93 ASN A C 1
ATOM 770 O O . ASN A 1 93 ? -8.438 -11.642 -1.011 1.00 89.81 93 ASN A O 1
ATOM 774 N N . LYS A 1 94 ? -10.668 -11.423 -1.049 1.00 86.88 94 LYS A N 1
ATOM 775 C CA . LYS A 1 94 ? -10.904 -12.690 -0.342 1.00 86.88 94 LYS A CA 1
ATOM 776 C C . LYS A 1 94 ? -10.448 -13.905 -1.157 1.00 86.88 94 LYS A C 1
ATOM 778 O O . LYS A 1 94 ? -10.047 -14.903 -0.570 1.00 86.88 94 LYS A O 1
ATOM 783 N N . LYS A 1 95 ? -10.522 -13.817 -2.487 1.00 85.56 95 LYS A N 1
ATOM 784 C CA . LYS A 1 95 ? -10.148 -14.894 -3.408 1.00 85.56 95 LYS A CA 1
ATOM 785 C C . LYS A 1 95 ? -8.648 -15.174 -3.359 1.00 85.56 95 LYS A C 1
ATOM 787 O O . LYS A 1 95 ? -8.256 -16.325 -3.216 1.00 85.56 95 LYS A O 1
ATOM 792 N N . GLU A 1 96 ? -7.847 -14.114 -3.385 1.00 85.88 96 GLU A N 1
ATOM 793 C CA . GLU A 1 96 ? -6.384 -14.197 -3.315 1.00 85.88 96 GLU A CA 1
ATOM 794 C C . GLU A 1 96 ? -5.845 -14.225 -1.871 1.00 85.88 96 GLU A C 1
ATOM 796 O O . GLU A 1 96 ? -4.647 -14.369 -1.639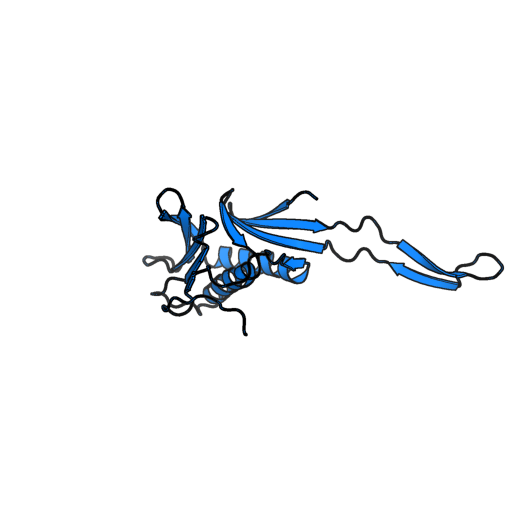 1.00 85.88 96 GLU A O 1
ATOM 801 N N . GLY A 1 97 ? -6.727 -14.103 -0.875 1.00 89.62 97 GLY A N 1
ATOM 802 C CA . GLY A 1 97 ? -6.390 -14.287 0.535 1.00 89.62 97 GLY A CA 1
ATOM 803 C C . GLY A 1 97 ? -5.586 -13.151 1.163 1.00 89.62 97 GLY A C 1
ATOM 804 O O . GLY A 1 97 ? -4.921 -13.381 2.171 1.00 89.62 97 GLY A O 1
ATOM 805 N N . TYR A 1 98 ? -5.660 -11.938 0.611 1.00 91.88 98 TYR A N 1
ATOM 806 C CA . TYR A 1 98 ? -4.973 -10.760 1.143 1.00 91.88 98 TYR A CA 1
ATOM 807 C C . TYR A 1 98 ? -5.908 -9.560 1.317 1.00 91.88 98 TYR A C 1
ATOM 809 O O . TYR A 1 98 ? -6.952 -9.435 0.670 1.00 91.88 98 TYR A O 1
ATOM 817 N N . GLY A 1 99 ? -5.524 -8.644 2.201 1.00 94.38 99 GLY A N 1
ATOM 818 C CA . GLY A 1 99 ? -6.268 -7.416 2.433 1.00 94.38 99 GLY A CA 1
ATOM 819 C C . GLY A 1 99 ? -5.759 -6.626 3.625 1.00 94.38 99 GLY A C 1
ATOM 820 O O . GLY A 1 99 ? -5.033 -7.136 4.481 1.00 94.38 99 GLY A O 1
ATOM 821 N N . VAL A 1 100 ? -6.189 -5.374 3.695 1.00 96.62 100 VAL A N 1
ATOM 822 C CA . VAL A 1 100 ? -5.817 -4.430 4.745 1.00 96.62 100 VAL A CA 1
ATOM 823 C C . VAL A 1 100 ? -7.031 -3.641 5.212 1.00 96.62 100 VAL A C 1
ATOM 825 O O . VAL A 1 100 ? -7.896 -3.254 4.418 1.00 96.62 100 VAL A O 1
ATOM 828 N N . LYS A 1 101 ? -7.085 -3.398 6.520 1.00 95.38 101 LYS A N 1
ATOM 829 C CA . LYS A 1 101 ? -8.045 -2.507 7.157 1.00 95.38 101 LYS A CA 1
ATOM 830 C C . LYS A 1 101 ? -7.301 -1.410 7.917 1.00 95.38 101 LYS A C 1
ATOM 832 O O . LYS A 1 101 ? -6.414 -1.702 8.712 1.00 95.38 101 LYS A O 1
ATOM 837 N N . LEU A 1 102 ? -7.684 -0.160 7.677 1.00 94.38 102 LEU A N 1
ATOM 838 C CA . LEU A 1 102 ? -7.100 1.039 8.276 1.00 94.38 102 LEU A CA 1
ATOM 839 C C . LEU A 1 102 ? -8.178 1.845 9.012 1.00 94.38 102 LEU A C 1
ATOM 841 O O . LEU A 1 102 ? -9.263 2.049 8.468 1.00 94.38 102 LEU A O 1
ATOM 845 N N . TYR A 1 103 ? -7.914 2.309 10.232 1.00 90.81 103 TYR A N 1
ATOM 846 C CA . TYR A 1 103 ? -8.868 3.107 11.022 1.00 90.81 103 TYR A CA 1
ATOM 847 C C . TYR A 1 103 ? -8.168 3.947 12.097 1.00 90.81 103 TYR A C 1
ATOM 849 O O . TYR A 1 103 ? -7.018 3.694 12.446 1.00 90.81 103 TYR A O 1
ATOM 857 N N . TYR A 1 104 ? -8.856 4.957 12.635 1.00 88.31 104 TYR A N 1
ATOM 858 C CA . TYR A 1 104 ? -8.304 5.801 13.699 1.00 88.31 104 TYR A CA 1
ATOM 859 C C . TYR A 1 104 ? -8.239 5.087 15.055 1.00 88.31 104 TYR A C 1
ATOM 861 O O . TYR A 1 104 ? -9.200 4.444 15.491 1.00 88.31 104 TYR A O 1
ATOM 869 N N . GLY A 1 105 ? -7.133 5.297 15.770 1.00 79.50 105 GLY A N 1
ATOM 870 C CA . GLY A 1 105 ? -7.003 4.957 17.183 1.00 79.50 105 GLY A CA 1
ATOM 871 C C . GLY A 1 105 ? -8.009 5.711 18.057 1.00 79.50 105 GLY A C 1
ATOM 872 O O . GLY A 1 105 ? -8.220 6.914 17.907 1.00 79.50 105 GLY A O 1
ATOM 873 N N . LYS A 1 106 ? -8.652 4.995 18.991 1.00 69.88 106 LYS A N 1
ATOM 874 C CA . LYS A 1 106 ? -9.716 5.550 19.850 1.00 69.88 106 LYS A CA 1
ATOM 875 C C . LYS A 1 106 ? -9.200 6.326 21.067 1.00 69.88 106 LYS A C 1
ATOM 877 O O . LYS A 1 106 ? -9.983 7.028 21.700 1.00 69.88 106 LYS A O 1
ATOM 882 N N . ILE A 1 107 ? -7.937 6.155 21.467 1.00 56.28 107 ILE A N 1
ATOM 883 C CA . ILE A 1 107 ? -7.470 6.572 22.796 1.00 56.28 107 ILE A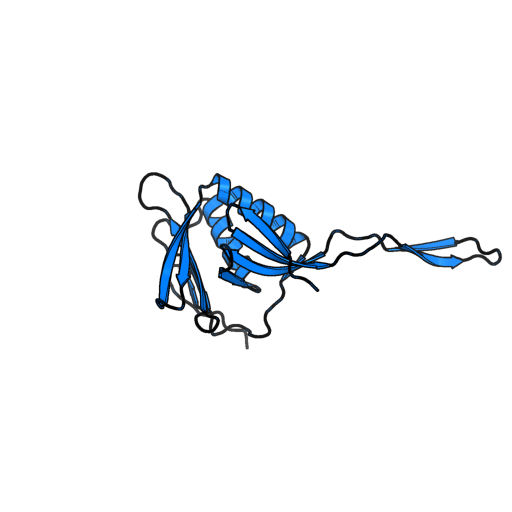 CA 1
ATOM 884 C C . ILE A 1 107 ? -6.044 7.141 22.697 1.00 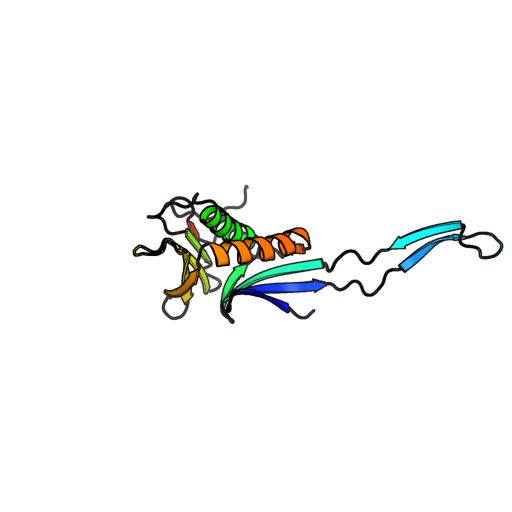56.28 107 ILE A C 1
ATOM 886 O O . ILE A 1 107 ? -5.096 6.409 22.449 1.00 56.28 107 ILE A O 1
ATOM 890 N N . LYS A 1 108 ? -5.924 8.448 22.966 1.00 50.19 108 LYS A N 1
ATOM 891 C CA . LYS A 1 108 ? -4.710 9.252 23.240 1.00 50.19 108 LYS A CA 1
ATOM 892 C C . LYS A 1 108 ? -3.822 9.715 22.087 1.00 50.19 108 LYS A C 1
ATOM 894 O O . LYS A 1 108 ? -3.362 10.849 22.169 1.00 50.19 108 LYS A O 1
ATOM 899 N N . GLU A 1 109 ? -3.643 8.950 21.024 1.00 56.94 109 GLU A N 1
ATOM 900 C CA . GLU A 1 109 ? -2.934 9.419 19.828 1.00 56.94 109 GLU A CA 1
ATOM 901 C C . GLU A 1 109 ? -3.818 9.124 18.621 1.00 56.94 109 GLU A C 1
ATOM 903 O O . GLU A 1 109 ? -4.375 8.033 18.499 1.00 56.94 109 GLU A O 1
ATOM 908 N N . HIS A 1 110 ? -4.037 10.128 17.766 1.00 73.44 110 HIS A N 1
ATOM 909 C CA . HIS A 1 110 ? -4.841 9.994 16.549 1.00 73.44 110 HIS A CA 1
ATOM 910 C C . HIS A 1 110 ? -4.098 9.169 15.494 1.00 73.44 110 HIS A C 1
ATOM 912 O O . HIS A 1 110 ? -4.063 9.570 14.337 1.00 73.44 110 HIS A O 1
ATOM 918 N N . ASP A 1 111 ? -3.465 8.070 15.882 1.00 90.50 111 ASP A N 1
ATOM 919 C CA . ASP A 1 111 ? -2.701 7.195 15.010 1.00 90.50 111 ASP A CA 1
ATOM 920 C C . ASP A 1 111 ? -3.612 6.455 14.034 1.00 90.50 111 ASP A C 1
ATOM 922 O O . ASP A 1 111 ? -4.798 6.214 14.298 1.00 90.50 111 ASP A O 1
ATOM 926 N N . LEU A 1 112 ? -3.033 6.087 12.896 1.00 93.19 112 LEU A N 1
ATOM 927 C CA . LEU A 1 112 ? -3.652 5.195 11.935 1.00 93.19 112 LEU A CA 1
ATOM 928 C C . LEU A 1 112 ? -3.305 3.753 12.310 1.00 93.19 112 LEU A C 1
ATOM 930 O O . LEU A 1 112 ? -2.156 3.330 12.200 1.00 93.19 112 LEU A O 1
ATOM 934 N N . LEU A 1 113 ? -4.304 2.996 12.745 1.00 93.88 113 LEU A N 1
ATOM 935 C CA . LEU A 1 113 ? -4.167 1.581 13.062 1.00 93.88 113 LEU A CA 1
ATOM 936 C C . LEU A 1 113 ? -4.338 0.747 11.795 1.00 93.88 113 LEU A C 1
ATOM 938 O O . LEU A 1 113 ? -5.228 1.021 10.988 1.00 93.88 113 LEU A O 1
ATOM 942 N N . MET A 1 114 ? -3.500 -0.277 11.647 1.00 96.00 114 MET A N 1
ATOM 943 C CA . MET A 1 114 ? -3.532 -1.226 10.542 1.00 96.00 114 MET A CA 1
ATOM 944 C C . MET A 1 114 ? -3.778 -2.646 11.045 1.00 96.00 114 MET A C 1
ATOM 946 O O . MET A 1 114 ? -3.018 -3.179 11.858 1.00 96.00 114 MET A O 1
ATOM 950 N N . GLU A 1 115 ? -4.806 -3.278 10.488 1.00 96.62 115 GLU A N 1
ATOM 951 C CA . GLU A 1 115 ? -5.033 -4.715 10.575 1.00 96.62 115 GLU A CA 1
ATOM 952 C C . GLU A 1 115 ? -4.821 -5.365 9.203 1.00 96.62 115 GLU A C 1
ATOM 954 O O . GLU A 1 115 ? -5.242 -4.833 8.171 1.00 96.62 115 GLU A O 1
ATOM 959 N N . VAL A 1 116 ? -4.202 -6.542 9.196 1.00 97.06 116 VAL A N 1
ATOM 960 C CA . VAL A 1 116 ? -3.936 -7.333 7.989 1.00 97.06 116 VAL A CA 1
ATOM 961 C C . VAL A 1 116 ? -4.841 -8.558 7.986 1.00 97.06 116 VAL A C 1
ATOM 963 O O . VAL A 1 116 ? -5.091 -9.158 9.033 1.00 97.06 116 VAL A O 1
ATOM 966 N N . TYR A 1 117 ? -5.375 -8.911 6.819 1.00 96.38 117 TYR A N 1
ATOM 967 C CA . TYR A 1 117 ? -6.227 -10.085 6.676 1.00 96.38 117 TYR A CA 1
ATOM 968 C C . TYR A 1 117 ? -5.407 -11.374 6.793 1.00 96.38 117 TYR A C 1
ATOM 970 O O . TYR A 1 117 ? -4.439 -11.575 6.061 1.00 96.38 117 TYR A O 1
ATOM 978 N N . ASP A 1 118 ? -5.828 -12.264 7.686 1.00 93.62 118 ASP A N 1
ATOM 979 C CA . ASP A 1 118 ? -5.309 -13.620 7.804 1.00 93.62 118 ASP A CA 1
ATOM 980 C C . ASP A 1 118 ? -6.322 -14.613 7.228 1.00 93.62 118 ASP A C 1
ATOM 982 O O . ASP A 1 118 ? -7.406 -14.833 7.780 1.00 93.62 118 ASP A O 1
ATOM 986 N N . LEU A 1 119 ? -5.942 -15.255 6.122 1.00 90.50 119 LEU A N 1
ATOM 987 C CA . LEU A 1 119 ? -6.756 -16.261 5.446 1.00 90.50 119 LEU A CA 1
ATOM 988 C C . LEU A 1 119 ? -7.052 -17.475 6.341 1.00 90.50 119 LEU A C 1
ATOM 990 O O . LEU A 1 119 ? -8.135 -18.051 6.238 1.00 90.50 119 LEU A O 1
ATOM 994 N N . LYS A 1 120 ? -6.126 -17.869 7.228 1.00 91.50 120 LYS A N 1
ATOM 995 C CA . LYS A 1 120 ? -6.285 -19.073 8.064 1.00 91.50 120 LYS A CA 1
ATOM 996 C C . LYS A 1 120 ? -7.398 -18.906 9.087 1.00 91.50 120 LYS A C 1
ATOM 998 O O . LYS A 1 120 ? -8.196 -19.816 9.289 1.00 91.50 120 LYS A O 1
ATOM 1003 N N . THR A 1 121 ? -7.438 -17.747 9.734 1.00 92.38 121 THR A N 1
ATOM 1004 C CA . THR A 1 121 ? -8.464 -17.407 10.726 1.00 92.38 121 THR A CA 1
ATOM 1005 C C . THR A 1 121 ? -9.672 -16.705 10.105 1.00 92.38 121 THR A C 1
ATOM 1007 O O . THR A 1 121 ? -10.677 -16.511 10.787 1.00 92.38 121 THR A O 1
ATOM 1010 N N . ASN A 1 122 ? -9.601 -16.345 8.816 1.00 91.88 122 ASN A N 1
ATOM 1011 C CA . ASN A 1 122 ? -10.596 -15.545 8.101 1.00 91.88 122 ASN A CA 1
ATOM 1012 C C . ASN A 1 122 ? -10.952 -14.263 8.880 1.00 91.88 122 ASN A C 1
ATOM 1014 O O . ASN A 1 122 ? -12.121 -13.888 9.011 1.00 91.88 122 ASN A O 1
ATOM 1018 N N . SER A 1 123 ? -9.929 -13.610 9.428 1.00 94.38 123 SER A N 1
ATOM 1019 C CA . SER A 1 123 ? -10.073 -12.463 10.321 1.00 94.38 123 SER A CA 1
ATOM 1020 C C . SER A 1 123 ? -9.024 -11.391 10.035 1.00 94.38 123 SER A C 1
ATOM 1022 O O . SER A 1 123 ? -8.061 -11.625 9.310 1.00 94.38 123 SER A O 1
ATOM 1024 N N . PHE A 1 124 ? -9.246 -10.192 10.565 1.00 95.56 124 PHE A N 1
ATOM 1025 C CA . PHE A 1 124 ? -8.274 -9.106 10.520 1.00 95.56 124 PHE A CA 1
ATOM 1026 C C . PHE A 1 124 ? -7.486 -9.092 11.827 1.00 95.56 124 PHE A C 1
ATOM 1028 O O . PHE A 1 124 ? -8.077 -9.118 12.906 1.00 95.56 124 PHE A O 1
ATOM 1035 N N . VAL A 1 125 ? -6.159 -9.071 11.717 1.00 95.75 125 VAL A N 1
ATOM 1036 C CA . VAL A 1 125 ? -5.241 -9.116 12.856 1.00 95.75 125 VAL A CA 1
ATOM 1037 C C . VAL A 1 125 ? -4.500 -7.792 12.952 1.00 95.75 125 VAL A C 1
ATOM 1039 O O . VAL A 1 125 ? -3.861 -7.351 11.993 1.00 95.75 125 VAL A O 1
ATOM 1042 N N . PHE A 1 126 ? -4.574 -7.157 14.121 1.00 95.31 126 PHE A N 1
ATOM 1043 C CA . PHE A 1 126 ? -3.825 -5.937 14.399 1.00 95.31 126 PHE A CA 1
ATOM 1044 C C . PHE A 1 126 ? -2.328 -6.156 14.190 1.00 95.31 126 PHE A C 1
ATOM 1046 O O . PHE A 1 126 ? -1.758 -7.125 14.687 1.00 95.31 126 PHE A O 1
ATOM 1053 N N . THR A 1 127 ? -1.715 -5.250 13.433 1.00 94.44 127 THR A N 1
ATOM 1054 C CA . THR A 1 127 ? -0.325 -5.374 12.996 1.00 94.44 127 THR A CA 1
ATOM 1055 C C . THR A 1 127 ? 0.515 -4.185 13.443 1.00 94.44 127 THR A C 1
ATOM 1057 O O . THR A 1 127 ? 1.554 -4.384 14.064 1.00 94.44 127 THR A O 1
ATOM 1060 N N . GLN A 1 128 ? 0.079 -2.953 13.160 1.00 94.69 128 GLN A N 1
ATOM 1061 C CA . GLN A 1 128 ? 0.885 -1.759 13.428 1.00 94.69 128 GLN A CA 1
ATOM 1062 C C . GLN A 1 128 ? 0.015 -0.526 13.702 1.00 94.69 128 GLN A C 1
ATOM 1064 O O . GLN A 1 128 ? -1.060 -0.370 13.122 1.00 94.69 128 GLN A O 1
ATOM 1069 N N . SER A 1 129 ? 0.515 0.365 14.563 1.00 94.31 129 SER A N 1
ATOM 1070 C CA . SER A 1 129 ? 0.043 1.748 14.706 1.00 94.31 129 SER A CA 1
ATOM 1071 C C . SER A 1 129 ? 1.016 2.679 13.994 1.00 94.31 129 SER A C 1
ATOM 1073 O O . SER A 1 129 ? 2.225 2.561 14.205 1.00 94.31 129 SER A O 1
ATOM 1075 N N . PHE A 1 130 ? 0.513 3.578 13.155 1.00 94.19 130 PHE A N 1
ATOM 1076 C CA . PHE A 1 130 ? 1.325 4.592 12.494 1.00 94.19 130 PHE A CA 1
ATOM 1077 C C . PHE A 1 130 ? 0.963 5.975 13.009 1.00 94.19 130 PHE A C 1
ATOM 1079 O O . PHE A 1 130 ? -0.173 6.438 12.867 1.00 94.19 130 PHE A O 1
ATOM 1086 N N . SER A 1 131 ? 1.970 6.676 13.505 1.00 92.94 131 SER A N 1
ATOM 1087 C CA . SER A 1 131 ? 1.875 8.098 13.775 1.00 92.94 131 SER A CA 1
ATOM 1088 C C . SER A 1 131 ? 1.697 8.895 12.484 1.00 92.94 131 SER A C 1
ATOM 1090 O O . SER A 1 131 ? 2.015 8.470 11.363 1.00 92.94 131 SER A O 1
ATOM 1092 N N . LYS A 1 132 ? 1.250 10.139 12.643 1.00 92.06 132 LYS A N 1
ATOM 1093 C CA . LYS A 1 132 ? 1.111 11.076 11.527 1.00 92.06 132 LYS A CA 1
ATOM 1094 C C . LYS A 1 132 ? 2.423 11.330 10.782 1.00 92.06 132 LYS A C 1
ATOM 1096 O O . LYS A 1 132 ? 2.413 11.452 9.558 1.00 92.06 132 LYS A O 1
ATOM 1101 N N . LEU A 1 133 ? 3.546 11.385 11.500 1.00 93.56 133 LEU A N 1
ATOM 1102 C CA . LEU A 1 133 ? 4.870 11.567 10.900 1.00 93.56 133 LEU A CA 1
ATOM 1103 C C . LEU A 1 133 ? 5.252 10.373 10.019 1.00 93.56 133 LEU A C 1
ATOM 1105 O O . LEU A 1 133 ? 5.730 10.561 8.901 1.00 93.56 133 LEU A O 1
ATOM 1109 N N . GLU A 1 134 ? 5.006 9.157 10.495 1.00 95.31 134 GLU A N 1
ATOM 1110 C CA . GLU A 1 134 ? 5.278 7.929 9.746 1.00 95.31 134 GLU A CA 1
ATOM 1111 C C . GLU A 1 134 ? 4.416 7.850 8.487 1.00 95.31 134 GLU A C 1
ATOM 1113 O O . GLU A 1 134 ? 4.929 7.574 7.404 1.00 95.31 134 GLU A O 1
ATOM 1118 N N . CYS A 1 135 ? 3.137 8.215 8.585 1.00 95.62 135 CYS A N 1
ATOM 1119 C CA . CYS A 1 135 ? 2.260 8.308 7.421 1.00 95.62 135 CYS A CA 1
ATOM 1120 C C . CYS A 1 135 ? 2.755 9.338 6.390 1.00 95.62 135 CYS A C 1
ATOM 1122 O O . CYS A 1 135 ? 2.726 9.061 5.191 1.00 95.62 135 CYS A O 1
ATOM 1124 N N . CYS A 1 136 ? 3.284 10.491 6.820 1.00 95.94 136 CYS A N 1
ATOM 1125 C CA . CYS A 1 136 ? 3.928 11.449 5.910 1.00 95.94 136 CYS A CA 1
ATOM 1126 C C . CYS A 1 136 ? 5.140 10.838 5.185 1.00 95.94 136 CYS A C 1
ATOM 1128 O O . CYS A 1 136 ? 5.352 11.113 4.001 1.00 95.94 136 CYS A O 1
ATOM 1130 N N . ILE A 1 137 ? 5.940 10.017 5.875 1.00 95.62 137 ILE A N 1
ATOM 1131 C CA . ILE A 1 137 ? 7.083 9.314 5.276 1.00 95.62 137 ILE A CA 1
ATOM 1132 C C . ILE A 1 137 ? 6.590 8.307 4.235 1.00 95.62 137 ILE A C 1
ATOM 1134 O O . ILE A 1 137 ? 7.077 8.350 3.103 1.00 95.62 137 ILE A O 1
ATOM 1138 N N . ILE A 1 138 ? 5.593 7.481 4.574 1.00 96.81 138 ILE A N 1
ATOM 1139 C CA . ILE A 1 138 ? 4.988 6.512 3.647 1.00 96.81 138 ILE A CA 1
ATOM 1140 C C . ILE A 1 138 ? 4.503 7.225 2.379 1.00 96.81 138 ILE A C 1
ATOM 1142 O O . ILE A 1 138 ? 4.903 6.848 1.279 1.00 96.81 138 ILE A O 1
ATOM 1146 N N . VAL A 1 139 ? 3.720 8.301 2.521 1.00 96.69 139 VAL A N 1
ATOM 1147 C CA . VAL A 1 139 ? 3.197 9.092 1.390 1.00 96.69 139 VAL A CA 1
ATOM 1148 C C . VAL A 1 139 ? 4.323 9.641 0.521 1.00 96.69 139 VAL A C 1
ATOM 1150 O O . VAL A 1 139 ? 4.252 9.564 -0.704 1.00 96.69 139 VAL A O 1
ATOM 1153 N N . ARG A 1 140 ? 5.382 10.194 1.121 1.00 95.44 140 ARG A N 1
ATOM 1154 C CA . ARG A 1 140 ? 6.510 10.758 0.365 1.00 95.44 140 ARG A CA 1
ATOM 1155 C C . ARG A 1 140 ? 7.253 9.687 -0.431 1.00 95.44 140 ARG A C 1
ATOM 1157 O O . ARG A 1 140 ? 7.591 9.918 -1.592 1.00 95.44 140 ARG A O 1
ATOM 1164 N N . VAL A 1 141 ? 7.534 8.542 0.191 1.00 93.56 141 VAL A N 1
ATOM 1165 C CA . VAL A 1 141 ? 8.277 7.451 -0.452 1.00 93.56 141 VAL A CA 1
ATOM 1166 C C . VAL A 1 141 ? 7.430 6.821 -1.555 1.00 93.56 141 VAL A C 1
ATOM 1168 O O . VAL A 1 141 ? 7.908 6.693 -2.681 1.00 93.56 141 VAL A O 1
ATOM 1171 N N . LEU A 1 142 ? 6.164 6.511 -1.272 1.00 95.12 142 LEU A N 1
ATOM 1172 C CA . LEU A 1 142 ? 5.259 5.885 -2.231 1.00 95.12 142 LEU A CA 1
ATOM 1173 C C . LEU A 1 142 ? 4.987 6.798 -3.438 1.00 95.12 142 LEU A C 1
ATOM 1175 O O . LEU A 1 142 ? 5.111 6.340 -4.570 1.00 95.12 142 LEU A O 1
ATOM 1179 N N . ASN A 1 143 ? 4.754 8.102 -3.229 1.00 93.94 143 ASN A N 1
ATOM 1180 C CA . ASN A 1 143 ? 4.638 9.079 -4.325 1.00 93.94 143 ASN A CA 1
ATOM 1181 C C . ASN A 1 143 ? 5.862 9.093 -5.243 1.00 93.94 143 ASN A C 1
ATOM 1183 O O . ASN A 1 143 ? 5.724 9.135 -6.463 1.00 93.94 143 ASN A O 1
ATOM 1187 N N . ASN A 1 144 ? 7.067 9.053 -4.670 1.00 90.88 144 ASN A N 1
ATOM 1188 C CA . ASN A 1 144 ? 8.294 9.049 -5.460 1.00 90.88 144 ASN A CA 1
ATOM 1189 C C . ASN A 1 144 ? 8.364 7.840 -6.409 1.00 90.88 144 ASN A C 1
ATOM 1191 O O . ASN A 1 144 ? 8.845 8.000 -7.529 1.00 90.88 144 ASN A O 1
ATOM 1195 N N . TYR A 1 145 ? 7.888 6.664 -5.990 1.00 91.25 145 TYR A N 1
ATOM 1196 C CA . TYR A 1 145 ? 7.863 5.471 -6.843 1.00 91.25 145 TYR A CA 1
ATOM 1197 C C . TYR A 1 145 ? 6.687 5.468 -7.818 1.00 91.25 145 TYR A C 1
ATOM 1199 O O . TYR A 1 145 ? 6.899 5.168 -8.988 1.00 91.25 145 TYR A O 1
ATOM 1207 N N . LEU A 1 146 ? 5.500 5.911 -7.397 1.00 90.50 146 LEU A N 1
ATOM 1208 C CA . LEU A 1 146 ? 4.350 6.096 -8.292 1.00 90.50 146 LEU A CA 1
ATOM 1209 C C . LEU A 1 146 ? 4.639 7.095 -9.426 1.00 90.50 146 LEU A C 1
ATOM 1211 O O . LEU A 1 146 ? 4.076 6.977 -10.503 1.00 90.50 146 LEU A O 1
ATOM 1215 N N . HIS A 1 147 ? 5.520 8.079 -9.216 1.00 86.12 147 HIS A N 1
ATOM 1216 C CA . HIS A 1 147 ? 5.954 9.013 -10.268 1.00 86.12 147 HIS A CA 1
ATOM 1217 C C . HIS A 1 147 ? 7.080 8.478 -11.166 1.00 86.12 147 HIS A C 1
ATOM 1219 O O . HIS A 1 147 ? 7.382 9.085 -12.194 1.00 86.12 147 HIS A O 1
ATOM 1225 N N . LYS A 1 148 ? 7.767 7.407 -10.757 1.00 83.06 148 LYS A N 1
ATOM 1226 C CA . LYS A 1 148 ? 8.917 6.825 -11.474 1.00 83.06 148 LYS A CA 1
ATOM 1227 C C . LYS A 1 148 ? 8.589 5.496 -12.153 1.00 83.06 148 LYS A C 1
ATOM 1229 O O . LYS A 1 148 ? 9.417 5.001 -12.913 1.00 83.06 148 LYS A O 1
ATOM 1234 N N . GLY A 1 149 ? 7.436 4.917 -11.851 1.00 82.62 149 GLY A N 1
ATOM 1235 C CA . GLY A 1 149 ? 7.065 3.577 -12.264 1.00 82.62 149 GLY A CA 1
ATOM 1236 C C . GLY A 1 149 ? 5.646 3.482 -12.798 1.00 82.62 149 GLY A C 1
ATOM 1237 O O . GLY A 1 149 ? 4.887 4.448 -12.771 1.00 82.62 149 GLY A O 1
ATOM 1238 N N . GLU A 1 150 ? 5.315 2.287 -13.261 1.00 89.00 150 GLU A N 1
ATOM 1239 C CA . GLU A 1 150 ? 3.981 1.885 -13.696 1.00 89.00 150 GLU A CA 1
ATOM 1240 C C . GLU A 1 150 ? 3.464 0.797 -12.758 1.00 89.00 150 GLU A C 1
ATOM 1242 O O . GLU A 1 150 ? 4.239 0.004 -12.225 1.00 89.00 150 GLU A O 1
ATOM 1247 N N . ILE A 1 151 ? 2.156 0.767 -12.522 1.00 88.25 151 ILE A N 1
ATOM 1248 C CA . ILE A 1 151 ? 1.534 -0.309 -11.755 1.00 88.25 151 ILE A CA 1
ATOM 1249 C C . ILE A 1 151 ? 1.300 -1.490 -12.691 1.00 88.25 151 ILE A C 1
ATOM 1251 O O . ILE A 1 151 ? 0.705 -1.346 -13.758 1.00 88.25 151 ILE A O 1
ATOM 1255 N N . LYS A 1 152 ? 1.758 -2.666 -12.269 1.00 88.38 152 LYS A N 1
ATOM 1256 C CA . LYS A 1 152 ? 1.418 -3.934 -12.902 1.00 88.38 152 LYS A CA 1
ATOM 1257 C C . LYS A 1 152 ? -0.017 -4.268 -12.538 1.00 88.38 152 LYS A C 1
ATOM 1259 O O . LYS A 1 152 ? -0.292 -4.671 -11.409 1.00 88.38 152 LY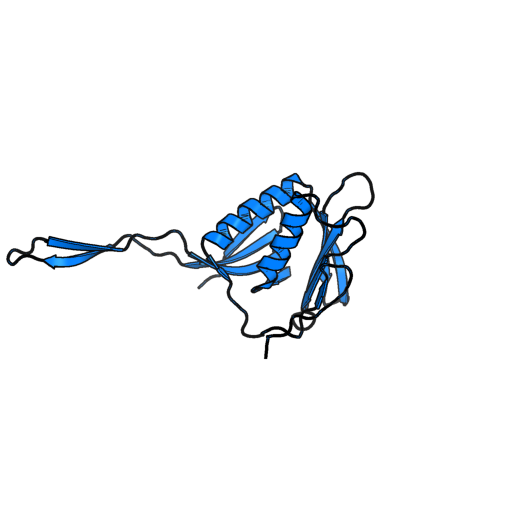S A O 1
ATOM 1264 N N . GLU A 1 153 ? -0.928 -4.078 -13.480 1.00 82.81 153 GLU A N 1
ATOM 1265 C CA . GLU A 1 153 ? -2.279 -4.599 -13.315 1.00 82.81 153 GLU A CA 1
ATOM 1266 C C . GLU A 1 153 ? -2.227 -6.128 -13.346 1.00 82.81 153 GLU A C 1
ATOM 1268 O O . GLU A 1 153 ? -1.552 -6.731 -14.183 1.00 82.81 153 GLU A O 1
ATOM 1273 N N . GLU A 1 154 ? -2.901 -6.761 -12.390 1.00 72.06 154 GLU A N 1
ATOM 1274 C CA . GLU A 1 154 ? -3.072 -8.209 -12.405 1.00 72.06 154 GLU A CA 1
ATOM 1275 C C . GLU A 1 154 ? -4.099 -8.572 -13.491 1.00 72.06 154 GLU A C 1
ATOM 1277 O O . GLU A 1 154 ? -5.100 -7.878 -13.664 1.00 72.06 154 GLU A O 1
ATOM 1282 N N . ASP A 1 155 ? -3.895 -9.695 -14.191 1.00 59.00 155 ASP A N 1
ATOM 1283 C CA . ASP A 1 155 ? -4.833 -10.200 -15.215 1.00 59.00 155 ASP A CA 1
ATOM 1284 C C . ASP A 1 155 ? -6.249 -10.482 -14.652 1.00 59.00 155 ASP A C 1
ATOM 1286 O O . ASP A 1 155 ? -7.209 -10.677 -15.402 1.00 59.00 155 ASP A O 1
ATOM 1290 N N . TYR A 1 156 ? -6.405 -10.479 -13.323 1.00 54.69 156 TYR A N 1
ATOM 1291 C CA . TYR A 1 156 ? -7.685 -10.543 -12.624 1.00 54.69 156 TYR A CA 1
ATOM 1292 C C . TYR A 1 156 ? -8.252 -9.140 -12.356 1.00 54.69 156 TYR A C 1
ATOM 1294 O O . TYR A 1 156 ? -8.032 -8.521 -11.317 1.00 54.69 156 TYR A O 1
ATOM 1302 N N . PHE A 1 157 ? -9.041 -8.669 -13.318 1.00 58.09 157 PHE A N 1
ATOM 1303 C CA . PHE A 1 157 ? -9.811 -7.423 -13.276 1.00 58.09 157 PHE A CA 1
ATOM 1304 C C . PHE A 1 157 ? -11.063 -7.523 -12.339 1.00 58.09 157 PHE A C 1
ATOM 1306 O O . PHE A 1 157 ? -11.444 -8.610 -11.900 1.00 58.09 157 PHE A O 1
ATOM 1313 N N . PRO A 1 158 ? -11.693 -6.392 -11.957 1.00 50.28 158 PRO A N 1
ATOM 1314 C CA . PRO A 1 158 ? -12.353 -6.067 -10.697 1.00 50.28 158 PRO A CA 1
ATOM 1315 C C . PRO A 1 158 ? -13.790 -6.609 -10.610 1.00 50.28 158 PRO A C 1
ATOM 1317 O O . PRO A 1 158 ? -14.608 -6.457 -11.518 1.00 50.28 158 PRO A O 1
ATOM 1320 N N . GLY A 1 159 ? -14.094 -7.211 -9.462 1.00 54.91 159 GLY A N 1
ATOM 1321 C CA . GLY A 1 159 ? -15.393 -7.812 -9.142 1.00 54.91 159 GLY A CA 1
ATOM 1322 C C . GLY A 1 159 ? -15.369 -8.638 -7.848 1.00 54.91 159 GLY A C 1
ATOM 1323 O O . GLY A 1 159 ? -16.395 -8.811 -7.196 1.00 54.91 159 GLY A O 1
ATOM 1324 N N . ASP A 1 160 ? -14.179 -9.069 -7.427 1.00 70.25 160 ASP A N 1
ATOM 1325 C CA . ASP A 1 160 ? -13.991 -9.899 -6.228 1.00 70.25 160 ASP A CA 1
ATOM 1326 C C . ASP A 1 160 ? -13.376 -9.132 -5.042 1.00 70.25 160 ASP A C 1
ATOM 1328 O O . ASP A 1 160 ? -13.348 -9.631 -3.913 1.00 70.25 160 ASP A O 1
ATOM 1332 N N . VAL A 1 161 ? -12.903 -7.901 -5.274 1.00 81.12 161 VAL A N 1
ATOM 1333 C CA . VAL A 1 161 ? -12.275 -7.075 -4.237 1.00 81.12 161 VAL A CA 1
ATOM 1334 C C . VAL A 1 161 ? -13.309 -6.170 -3.581 1.00 81.12 161 VAL A C 1
ATOM 1336 O O . VAL A 1 161 ? -13.968 -5.354 -4.231 1.00 81.12 161 VAL A O 1
ATOM 1339 N N . LYS A 1 162 ? -13.445 -6.319 -2.263 1.00 86.19 162 LYS A N 1
ATOM 1340 C CA . LYS A 1 162 ? -14.335 -5.521 -1.424 1.00 86.19 162 LYS A CA 1
ATOM 1341 C C . LYS A 1 162 ? -13.591 -4.294 -0.907 1.00 86.19 162 LYS A C 1
ATOM 1343 O O . LYS A 1 162 ? -12.614 -4.429 -0.170 1.00 86.19 162 LYS A O 1
ATOM 1348 N N . CYS A 1 163 ? -14.124 -3.115 -1.209 1.00 86.31 163 CYS A N 1
ATOM 1349 C CA . CYS A 1 163 ? -13.615 -1.835 -0.728 1.00 86.31 163 CYS A CA 1
ATOM 1350 C C . CYS A 1 163 ? -14.605 -1.144 0.217 1.00 86.31 163 CYS A C 1
ATOM 1352 O O . CYS A 1 163 ? -15.822 -1.297 0.085 1.00 86.31 163 CYS A O 1
ATOM 1354 N N . ASN A 1 164 ? -14.097 -0.348 1.159 1.00 85.00 164 ASN A N 1
ATOM 1355 C CA . ASN A 1 164 ? -14.900 0.555 1.986 1.00 85.00 164 ASN A CA 1
ATOM 1356 C C . ASN A 1 164 ? -14.170 1.895 2.171 1.00 85.00 164 ASN A C 1
ATOM 1358 O O . ASN A 1 164 ? -13.180 1.949 2.893 1.00 85.00 164 ASN A O 1
ATOM 1362 N N . TYR A 1 165 ? -14.665 2.974 1.548 1.00 73.12 165 TYR A N 1
ATOM 1363 C CA . TYR A 1 165 ? -14.125 4.337 1.732 1.00 73.12 165 TYR A CA 1
ATOM 1364 C C . TYR A 1 165 ? -15.118 5.312 2.378 1.00 73.12 165 TYR A C 1
ATOM 1366 O O . TYR A 1 165 ? -14.713 6.400 2.782 1.00 73.12 165 TYR A O 1
ATOM 1374 N N . SER A 1 166 ? -16.396 4.944 2.534 1.00 62.06 166 SER A N 1
ATOM 1375 C CA . SER A 1 166 ? -17.469 5.833 3.034 1.00 62.06 166 SER A CA 1
ATOM 1376 C C . SER A 1 166 ? -18.383 5.200 4.097 1.00 62.06 166 SER A C 1
ATOM 1378 O O . SER A 1 166 ? -19.495 5.675 4.330 1.00 62.06 166 SER A O 1
ATOM 1380 N N . GLY A 1 167 ? -17.958 4.094 4.710 1.00 62.06 167 GLY A N 1
ATOM 1381 C CA . GLY A 1 167 ? -18.780 3.270 5.602 1.00 62.06 167 GLY A CA 1
ATOM 1382 C C . GLY A 1 167 ? -19.724 2.323 4.854 1.00 62.06 167 GLY A C 1
ATOM 1383 O O . GLY A 1 167 ? -20.346 1.461 5.468 1.00 62.06 167 GLY A O 1
ATOM 1384 N N . LYS A 1 168 ? -19.817 2.447 3.525 1.00 67.25 168 LYS A N 1
ATOM 1385 C CA . LYS A 1 168 ? -20.551 1.531 2.652 1.00 67.25 168 LYS A CA 1
ATOM 1386 C C . LYS A 1 168 ? -19.558 0.672 1.887 1.00 67.25 168 LYS A C 1
ATOM 1388 O O . LYS A 1 168 ? -18.708 1.191 1.165 1.00 67.25 168 LYS A O 1
ATOM 1393 N N . SER A 1 169 ? -19.688 -0.643 2.034 1.00 72.69 169 SER A N 1
ATOM 1394 C CA . SER A 1 169 ? -18.910 -1.573 1.229 1.00 72.69 169 SER A CA 1
ATOM 1395 C C . SER A 1 169 ? -19.403 -1.576 -0.208 1.00 72.69 169 SER A C 1
ATOM 1397 O O . SER A 1 169 ? -20.610 -1.641 -0.445 1.00 72.69 169 SER A O 1
ATOM 1399 N N . PHE A 1 170 ? -18.472 -1.593 -1.147 1.00 73.31 170 PHE A N 1
ATOM 1400 C CA . PHE A 1 170 ? -18.766 -1.783 -2.555 1.00 73.31 170 PHE A CA 1
ATOM 1401 C C . PHE A 1 170 ? -17.695 -2.653 -3.200 1.00 73.31 170 PHE A C 1
ATOM 1403 O O . PHE A 1 170 ? -16.622 -2.889 -2.644 1.00 73.31 170 PHE A O 1
ATOM 1410 N N . THR A 1 171 ? -18.024 -3.115 -4.391 1.00 76.69 171 THR A N 1
ATOM 1411 C CA . THR A 1 171 ? -17.127 -3.850 -5.265 1.00 76.69 171 THR A CA 1
ATOM 1412 C C . THR A 1 171 ? -16.899 -2.975 -6.487 1.00 76.69 171 THR A C 1
ATOM 1414 O O . THR A 1 171 ? -17.876 -2.497 -7.071 1.00 76.69 171 THR A O 1
ATOM 1417 N N . LEU A 1 172 ? -15.644 -2.735 -6.869 1.00 62.53 172 LEU A N 1
ATOM 1418 C CA . LEU A 1 172 ? -15.369 -2.088 -8.151 1.00 62.53 172 LEU A CA 1
ATOM 1419 C C . LEU A 1 172 ? -15.841 -3.007 -9.278 1.00 62.53 172 LEU A C 1
ATOM 1421 O O . LEU A 1 172 ? -15.492 -4.183 -9.303 1.00 62.53 172 LEU A O 1
ATOM 1425 N N . ARG A 1 173 ? -16.651 -2.465 -10.184 1.00 55.81 173 ARG A N 1
ATOM 1426 C CA . ARG A 1 173 ? -17.031 -3.115 -11.441 1.00 55.81 173 ARG A CA 1
ATOM 1427 C C . ARG A 1 173 ? -16.310 -2.392 -12.573 1.00 55.81 173 ARG A C 1
ATOM 1429 O O . ARG A 1 173 ? -16.174 -1.170 -12.506 1.00 55.81 173 ARG A O 1
ATOM 1436 N N . ILE A 1 174 ? -15.867 -3.123 -13.592 1.00 49.94 174 ILE A N 1
ATOM 1437 C CA . ILE A 1 174 ? -15.431 -2.504 -14.854 1.00 49.94 174 ILE A CA 1
ATOM 1438 C C . ILE A 1 174 ? -16.660 -1.827 -15.473 1.00 49.94 174 ILE A C 1
ATOM 1440 O O . ILE A 1 174 ? -17.736 -2.432 -15.439 1.00 49.94 174 ILE A O 1
ATOM 1444 N N . PRO A 1 175 ? -16.545 -0.597 -15.996 1.00 49.66 175 PRO A N 1
ATOM 1445 C CA . PRO A 1 175 ? -17.572 -0.044 -16.869 1.00 49.66 175 PRO A CA 1
ATOM 1446 C C . PRO A 1 175 ? -17.814 -1.001 -18.046 1.00 49.66 175 PRO A C 1
ATOM 1448 O O . PRO A 1 175 ? -16.846 -1.456 -18.654 1.00 49.66 175 PRO A O 1
ATOM 1451 N N . GLU A 1 176 ? -19.081 -1.330 -18.311 1.00 41.06 176 GLU A N 1
ATOM 1452 C CA . GLU A 1 176 ? -19.501 -2.109 -19.490 1.00 41.06 176 GLU A CA 1
ATOM 1453 C C . GLU A 1 176 ? -19.174 -1.389 -20.806 1.00 41.06 176 GLU A C 1
ATOM 1455 O O . GLU A 1 176 ? -19.268 -0.137 -20.839 1.00 41.06 176 GLU A O 1
#

Organism: NCBI:txid1854492

Radius of gyration: 20.96 Å; chains: 1; bounding box: 55×35×69 Å

pLDDT: mean 84.09, std 13.17, range [41.06, 97.5]

Secondary structure (DSSP, 8-state):
--EEEEEEETTEEEEEEEE-----EEEEEEE-TTS-EEEEEEE---S-EEEEEEEEETTEEEEETTHHHHHHHHHHHHHTT-S-TT--EEEEETTTTEEEEEEE-SSSS--EEEEEEETTTTEEEEEEEE-HHHHHHHHHHHHHHHTTEEE---SS-SSSEEEESSSSEEE-----